Protein AF-A0A661G9D1-F1 (afdb_monomer)

Solvent-accessible surface area (backbone atoms only — not comparable to full-atom values): 2223 Å² total; per-residue (Å²): 132,93,77,90,44,62,76,38,76,46,79,38,61,60,32,89,50,69,69,31,28,52,54,47,57,55,42,45,75,49,48,29,47,76,48,77,82

Secondary structure (DSSP, 8-state):
---S-TT-EEEETTTTSHHHHHHHHHHHHTT-EEEE-

Sequence (37 aa):
MDRGVVGRTALVGAASRGLGRGCADALAKEGVALTLV

Mean predicted aligned error: 2.72 Å

pLDDT: mean 94.44, std 7.11, range [58.47, 98.0]

Structure (mmCIF, N/CA/C/O backbone):
data_AF-A0A661G9D1-F1
#
_entry.id   AF-A0A661G9D1-F1
#
loop_
_atom_s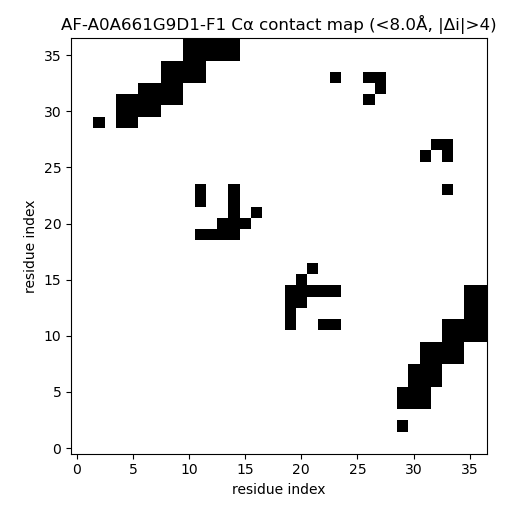ite.group_PDB
_atom_site.id
_atom_site.type_symbol
_atom_site.label_atom_id
_atom_site.label_alt_id
_atom_site.label_comp_id
_atom_site.label_asym_id
_atom_site.label_entity_id
_atom_site.label_seq_id
_atom_site.pdbx_PDB_ins_code
_atom_site.Cartn_x
_atom_site.Cartn_y
_atom_site.Cartn_z
_atom_site.occupancy
_atom_site.B_iso_or_equiv
_atom_site.auth_seq_id
_atom_site.auth_comp_id
_atom_site.auth_asym_id
_atom_site.auth_atom_id
_atom_site.pdbx_PDB_model_num
ATOM 1 N N . MET A 1 1 ? 3.727 -1.860 18.003 1.00 58.47 1 MET A N 1
ATOM 2 C CA . MET A 1 1 ? 3.722 -0.454 18.463 1.00 58.47 1 MET A CA 1
ATOM 3 C C . MET A 1 1 ? 2.552 0.213 17.776 1.00 58.47 1 MET A C 1
ATOM 5 O O . MET A 1 1 ? 2.375 -0.061 16.599 1.00 58.47 1 MET A O 1
ATOM 9 N N . ASP A 1 2 ? 1.756 1.016 18.475 1.00 78.31 2 ASP A N 1
ATOM 10 C CA . ASP A 1 2 ? 0.6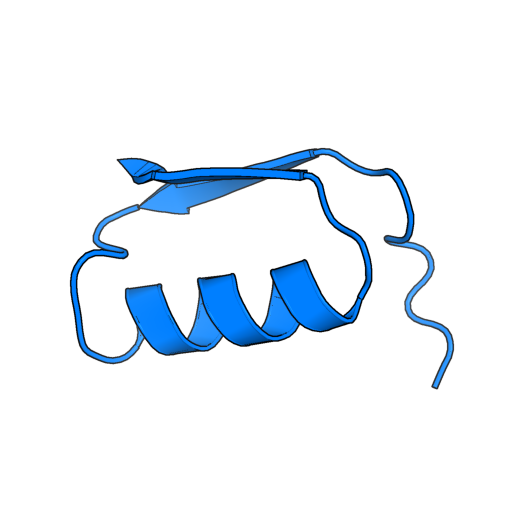48 1.735 17.839 1.00 78.31 2 ASP A CA 1
ATOM 11 C C . ASP A 1 2 ? 1.201 2.905 17.011 1.00 78.31 2 ASP A C 1
ATOM 13 O O . ASP A 1 2 ? 1.967 3.722 17.524 1.00 78.31 2 ASP A O 1
ATOM 17 N N . ARG A 1 3 ? 0.875 2.939 15.715 1.00 83.19 3 ARG A N 1
ATOM 18 C CA . ARG A 1 3 ? 1.304 3.995 14.785 1.00 83.19 3 ARG A CA 1
ATOM 19 C C . ARG A 1 3 ? 0.185 4.976 14.423 1.00 83.19 3 ARG A C 1
ATOM 21 O O . ARG A 1 3 ? 0.421 5.872 13.619 1.00 83.19 3 ARG A O 1
ATOM 28 N N . GLY A 1 4 ? -1.026 4.808 14.958 1.00 92.75 4 GLY A N 1
ATOM 29 C CA . GLY A 1 4 ? -2.177 5.672 14.673 1.00 92.75 4 GLY A CA 1
ATOM 30 C C . GLY A 1 4 ? -2.647 5.678 13.210 1.00 92.75 4 GLY A C 1
ATOM 31 O O . GLY A 1 4 ? -3.295 6.630 12.774 1.00 92.75 4 GLY A O 1
ATOM 32 N N . VAL A 1 5 ? -2.295 4.656 12.419 1.00 94.00 5 VAL A N 1
ATOM 33 C CA . VAL A 1 5 ? -2.637 4.571 10.982 1.00 94.00 5 VAL A CA 1
ATOM 34 C C . VAL A 1 5 ? -3.660 3.486 10.644 1.00 94.00 5 VAL A C 1
ATOM 36 O O . VAL A 1 5 ? -4.081 3.398 9.493 1.00 94.00 5 VAL A O 1
ATOM 39 N N . VAL A 1 6 ? -4.101 2.704 11.630 1.00 94.50 6 VAL A N 1
ATOM 40 C CA . VAL A 1 6 ? -5.113 1.652 11.452 1.00 94.50 6 VAL A CA 1
ATOM 41 C C . VAL A 1 6 ? -6.378 2.239 10.818 1.00 94.50 6 VAL A C 1
ATOM 43 O O . VAL A 1 6 ? -6.892 3.262 11.271 1.00 94.50 6 VAL A O 1
ATOM 46 N N . GLY A 1 7 ? -6.871 1.610 9.748 1.00 93.31 7 GLY A N 1
ATOM 47 C CA . GLY A 1 7 ? -8.082 2.037 9.040 1.00 93.31 7 GLY A CA 1
ATOM 48 C C . GLY A 1 7 ? -7.911 3.266 8.139 1.00 93.31 7 GLY A C 1
ATOM 49 O O . GLY A 1 7 ? -8.875 3.689 7.500 1.00 93.31 7 GLY A O 1
ATOM 50 N N . ARG A 1 8 ? -6.707 3.847 8.042 1.00 96.31 8 ARG A N 1
ATOM 51 C CA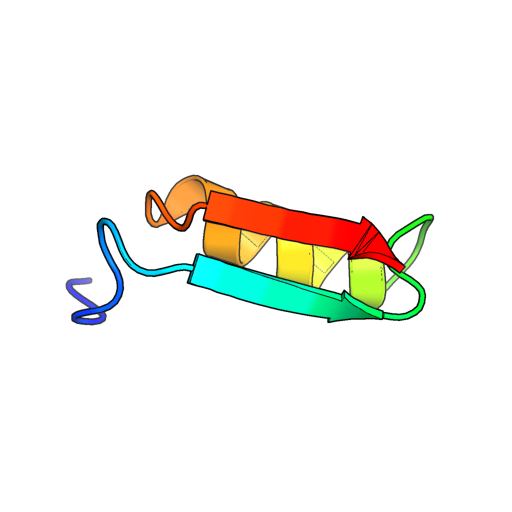 . ARG A 1 8 ? -6.421 4.921 7.077 1.00 96.31 8 ARG A CA 1
ATOM 52 C C . ARG A 1 8 ? -6.205 4.354 5.673 1.00 96.31 8 ARG A C 1
ATOM 54 O O . ARG A 1 8 ? -6.020 3.156 5.487 1.00 96.31 8 ARG A O 1
ATOM 61 N N . THR A 1 9 ? -6.215 5.237 4.676 1.00 97.12 9 THR A N 1
ATOM 62 C CA . THR A 1 9 ? -5.892 4.908 3.279 1.00 97.12 9 THR A CA 1
ATOM 63 C C . THR A 1 9 ? -4.553 5.530 2.882 1.00 97.12 9 THR A C 1
ATOM 65 O O . THR A 1 9 ? -4.281 6.672 3.258 1.00 97.12 9 THR A O 1
ATOM 68 N N . ALA A 1 10 ? -3.725 4.808 2.123 1.00 96.94 10 ALA A N 1
ATOM 69 C CA . ALA A 1 10 ? -2.443 5.296 1.615 1.00 96.94 10 ALA A CA 1
ATOM 70 C C . ALA A 1 10 ? -2.214 4.928 0.139 1.00 96.94 10 ALA A C 1
ATOM 72 O O . ALA A 1 10 ? -2.611 3.860 -0.325 1.00 96.94 10 ALA A O 1
ATOM 73 N N . LEU A 1 11 ? -1.533 5.818 -0.585 1.00 9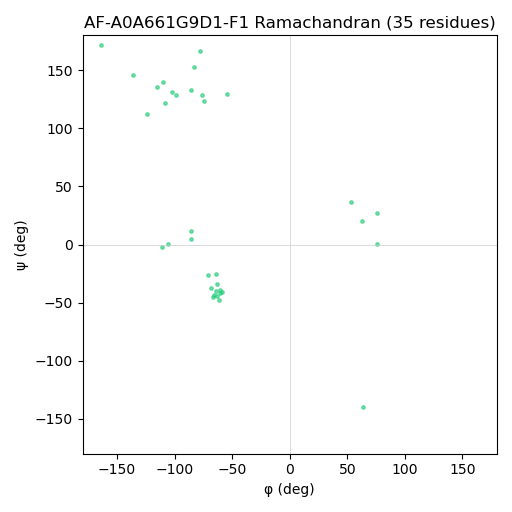7.31 11 LEU A N 1
ATOM 74 C CA . LEU A 1 11 ? -1.053 5.592 -1.947 1.00 97.31 11 LEU A CA 1
ATOM 75 C C . LEU A 1 11 ? 0.429 5.206 -1.897 1.00 97.31 11 LEU A C 1
ATOM 77 O O . LEU A 1 11 ? 1.226 5.935 -1.305 1.00 97.31 11 LEU A O 1
ATOM 81 N N . VAL A 1 12 ? 0.808 4.104 -2.544 1.00 96.75 12 VAL A N 1
ATOM 82 C CA . VAL A 1 12 ? 2.217 3.705 -2.676 1.00 96.75 12 VAL A CA 1
ATOM 83 C C . VAL A 1 12 ? 2.565 3.536 -4.151 1.00 96.75 12 VAL A C 1
ATOM 85 O O . VAL A 1 12 ? 2.071 2.626 -4.813 1.00 96.75 12 VAL A O 1
ATOM 88 N N . GLY A 1 13 ? 3.423 4.424 -4.657 1.00 95.75 13 GLY A N 1
ATOM 89 C CA . GLY A 1 13 ? 3.919 4.375 -6.031 1.00 95.75 13 GLY A CA 1
ATOM 90 C C . GLY A 1 13 ? 5.093 3.415 -6.216 1.00 95.75 13 GLY A C 1
ATOM 91 O O . GLY A 1 13 ? 5.862 3.170 -5.283 1.00 95.75 13 GLY A O 1
ATOM 92 N N . ALA A 1 14 ? 5.237 2.882 -7.429 1.00 96.06 14 ALA A N 1
ATOM 93 C CA . ALA A 1 14 ? 6.251 1.902 -7.811 1.00 96.06 14 ALA A CA 1
ATOM 94 C C . ALA A 1 14 ? 6.276 0.668 -6.883 1.00 96.06 14 ALA A C 1
ATOM 96 O O . ALA A 1 14 ? 7.330 0.102 -6.586 1.00 96.06 14 ALA A O 1
ATOM 97 N N . ALA A 1 15 ? 5.103 0.225 -6.420 1.00 97.31 15 ALA A N 1
ATOM 98 C CA . ALA A 1 15 ? 4.979 -0.825 -5.405 1.00 97.31 15 ALA A CA 1
ATOM 99 C C . ALA A 1 15 ? 4.989 -2.262 -5.959 1.00 97.31 15 ALA A C 1
ATOM 101 O O . ALA A 1 15 ? 4.694 -3.218 -5.239 1.00 97.31 15 ALA A O 1
ATOM 102 N N . SER A 1 16 ? 5.334 -2.437 -7.236 1.00 95.56 16 SER A N 1
ATOM 103 C CA . SER A 1 16 ? 5.358 -3.751 -7.885 1.00 95.56 16 SER A CA 1
ATOM 104 C C . SER A 1 16 ? 6.501 -4.644 -7.392 1.00 95.56 16 SER A C 1
ATOM 106 O O . SER A 1 16 ? 6.380 -5.866 -7.443 1.00 95.56 16 SER A O 1
ATOM 108 N N . ARG A 1 17 ? 7.609 -4.060 -6.910 1.00 96.81 17 ARG A N 1
ATOM 109 C CA . ARG A 1 17 ? 8.784 -4.776 -6.380 1.00 96.81 17 ARG A CA 1
ATOM 110 C C . ARG A 1 17 ? 9.700 -3.863 -5.562 1.00 96.81 17 ARG A C 1
ATOM 112 O O . ARG A 1 17 ? 9.529 -2.647 -5.535 1.00 96.81 17 ARG A O 1
ATOM 119 N N . GLY A 1 18 ? 10.696 -4.462 -4.910 1.00 97.19 18 GLY A N 1
ATOM 120 C CA . GLY A 1 18 ? 11.733 -3.738 -4.176 1.00 97.19 18 GLY A CA 1
ATOM 121 C C . GLY A 1 18 ? 11.178 -2.936 -3.000 1.00 97.19 18 GLY A C 1
ATOM 122 O O . GLY A 1 18 ? 10.292 -3.396 -2.279 1.00 97.19 18 GLY A O 1
ATOM 123 N N . LEU A 1 19 ? 11.708 -1.729 -2.810 1.00 97.31 19 LEU A N 1
ATOM 124 C CA . LEU A 1 19 ? 11.370 -0.886 -1.661 1.00 97.31 19 LEU A CA 1
ATOM 125 C C . LEU A 1 19 ? 9.900 -0.458 -1.650 1.00 97.31 19 LEU A C 1
ATOM 127 O O . LEU A 1 19 ? 9.276 -0.512 -0.595 1.00 97.31 19 LEU A O 1
ATOM 131 N N . GLY A 1 20 ? 9.323 -0.112 -2.806 1.00 96.88 20 GLY A N 1
ATOM 132 C CA . GLY A 1 20 ? 7.906 0.259 -2.893 1.00 96.88 20 GLY A CA 1
ATOM 133 C C . GLY A 1 20 ? 6.994 -0.866 -2.399 1.00 96.88 20 GLY A C 1
ATOM 134 O O . GLY A 1 20 ? 6.062 -0.625 -1.631 1.00 96.88 20 GLY A O 1
ATOM 135 N N . ARG A 1 21 ? 7.320 -2.117 -2.751 1.00 97.44 21 ARG A N 1
ATOM 136 C CA . ARG A 1 21 ? 6.597 -3.291 -2.250 1.00 97.44 21 ARG A CA 1
ATOM 137 C 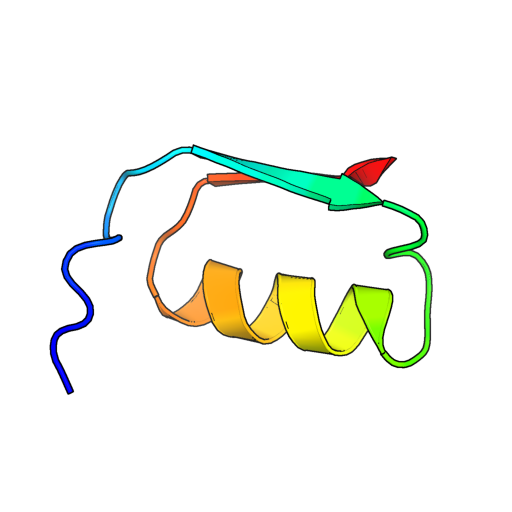C . ARG A 1 21 ? 6.776 -3.477 -0.743 1.00 97.44 21 ARG A C 1
ATOM 139 O O . ARG A 1 21 ? 5.797 -3.726 -0.048 1.00 97.44 21 ARG A O 1
ATOM 146 N N . GLY A 1 22 ? 7.998 -3.313 -0.237 1.00 98.00 22 GLY A N 1
ATOM 147 C CA . GLY A 1 22 ? 8.281 -3.405 1.197 1.00 98.00 22 GLY A CA 1
ATOM 148 C C . GLY A 1 22 ? 7.511 -2.370 2.024 1.00 98.00 22 GLY A C 1
ATOM 149 O O . GLY A 1 22 ? 6.946 -2.710 3.063 1.00 98.00 22 GLY A O 1
ATOM 150 N N . CYS A 1 23 ? 7.421 -1.130 1.537 1.00 96.44 23 CYS A N 1
ATOM 151 C CA . CYS A 1 23 ? 6.626 -0.074 2.164 1.00 96.44 23 CYS A CA 1
ATOM 152 C C . CYS A 1 23 ? 5.130 -0.417 2.179 1.00 96.44 23 CYS A C 1
ATOM 154 O O . CYS A 1 23 ? 4.479 -0.261 3.212 1.00 96.44 23 CYS A O 1
ATOM 156 N N . ALA A 1 24 ? 4.595 -0.925 1.064 1.00 97.69 24 ALA A N 1
ATOM 157 C CA . ALA A 1 24 ? 3.208 -1.374 0.988 1.00 97.69 24 ALA A CA 1
ATOM 158 C C . ALA A 1 24 ? 2.930 -2.524 1.973 1.00 97.69 24 ALA A C 1
ATOM 160 O O . ALA A 1 24 ? 1.989 -2.443 2.757 1.00 97.69 24 ALA A O 1
ATOM 161 N N . ASP A 1 25 ? 3.780 -3.553 2.015 1.00 97.44 25 ASP A N 1
ATOM 162 C CA . ASP A 1 25 ? 3.596 -4.686 2.930 1.00 97.44 25 ASP A CA 1
ATOM 163 C C . ASP A 1 25 ? 3.682 -4.259 4.408 1.00 97.44 25 ASP A C 1
ATOM 165 O O . ASP A 1 25 ? 2.969 -4.801 5.254 1.00 97.44 25 ASP A O 1
ATOM 169 N N . ALA A 1 26 ? 4.522 -3.275 4.741 1.00 96.56 26 ALA A N 1
ATOM 170 C CA . ALA A 1 26 ? 4.599 -2.733 6.096 1.00 96.56 26 ALA A CA 1
ATOM 171 C C . ALA A 1 26 ? 3.311 -1.993 6.496 1.00 96.56 26 ALA A C 1
ATOM 173 O O . ALA A 1 26 ? 2.799 -2.224 7.587 1.00 96.56 26 ALA A O 1
ATOM 174 N N . LEU A 1 27 ? 2.763 -1.150 5.616 1.00 96.31 27 LEU A N 1
ATOM 175 C CA . LEU A 1 27 ? 1.517 -0.421 5.875 1.00 96.31 27 LEU A CA 1
ATOM 176 C C . LEU A 1 27 ? 0.299 -1.355 5.926 1.00 96.31 27 LEU A C 1
ATOM 178 O O . LEU A 1 27 ? -0.572 -1.182 6.775 1.00 96.31 27 LEU A O 1
ATOM 182 N N . ALA A 1 28 ? 0.256 -2.381 5.073 1.00 95.88 28 ALA A N 1
ATOM 183 C CA . ALA A 1 28 ? -0.816 -3.374 5.083 1.00 95.88 28 ALA A CA 1
ATOM 184 C C . ALA A 1 28 ? -0.886 -4.129 6.422 1.00 95.88 28 ALA A C 1
ATOM 186 O O . ALA A 1 28 ? -1.975 -4.365 6.942 1.00 95.88 28 ALA A O 1
ATOM 187 N N . LYS A 1 29 ? 0.270 -4.455 7.022 1.00 96.25 29 LYS A N 1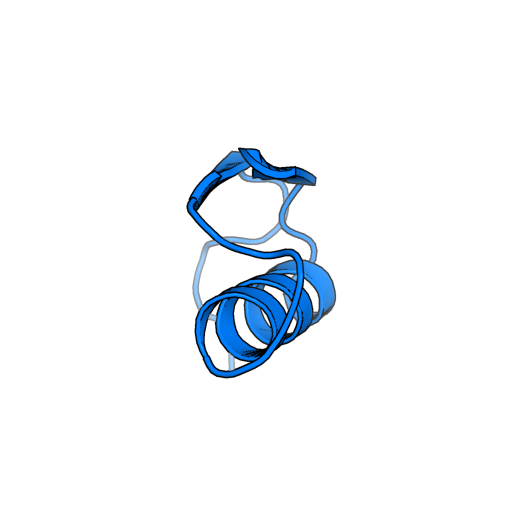
ATOM 188 C CA . LYS A 1 29 ? 0.345 -5.093 8.353 1.00 96.25 29 LYS A CA 1
ATOM 189 C C . LYS A 1 29 ? -0.203 -4.214 9.476 1.00 96.25 29 LYS A C 1
ATOM 191 O O . LYS A 1 29 ? -0.651 -4.741 10.486 1.00 96.25 29 LYS A O 1
ATOM 196 N N . GLU A 1 30 ? -0.188 -2.899 9.289 1.00 95.19 30 GLU A N 1
ATOM 197 C CA . GLU A 1 30 ? -0.778 -1.929 10.216 1.00 95.19 30 GLU A CA 1
ATOM 198 C C . GLU A 1 30 ? -2.281 -1.704 9.947 1.00 95.19 30 GLU A C 1
ATOM 200 O O . GLU 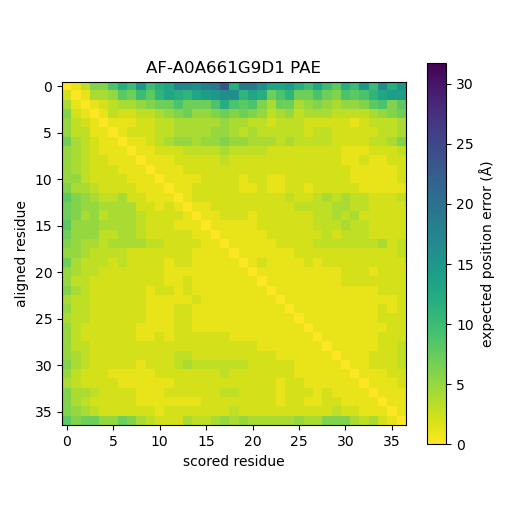A 1 30 ? -2.895 -0.843 10.568 1.00 95.19 30 GLU A O 1
ATOM 205 N N . GLY A 1 31 ? -2.900 -2.445 9.017 1.00 94.81 31 GLY A N 1
ATOM 206 C CA . GLY A 1 31 ? -4.327 -2.319 8.704 1.00 94.81 31 GLY A CA 1
ATOM 207 C C . GLY A 1 31 ? -4.677 -1.085 7.868 1.00 94.81 31 GLY A C 1
ATOM 208 O O . GLY A 1 31 ? -5.790 -0.568 7.969 1.00 94.81 31 GLY A O 1
ATOM 209 N N . VAL A 1 32 ? -3.728 -0.590 7.069 1.00 97.50 32 VAL A N 1
ATOM 210 C CA . VAL A 1 32 ? -3.937 0.522 6.132 1.00 97.50 32 VAL A CA 1
ATOM 211 C C . VAL A 1 32 ? -4.488 -0.016 4.808 1.00 97.50 32 VAL A C 1
ATOM 213 O O . VAL A 1 32 ? -3.950 -0.972 4.249 1.00 97.50 32 VAL A O 1
ATOM 216 N N . ALA A 1 33 ? -5.530 0.619 4.269 1.00 97.69 33 ALA A N 1
ATOM 217 C CA . ALA A 1 33 ? -6.033 0.343 2.925 1.00 97.69 33 ALA A CA 1
ATOM 218 C C . ALA A 1 33 ? -5.110 0.979 1.873 1.00 97.69 33 ALA A 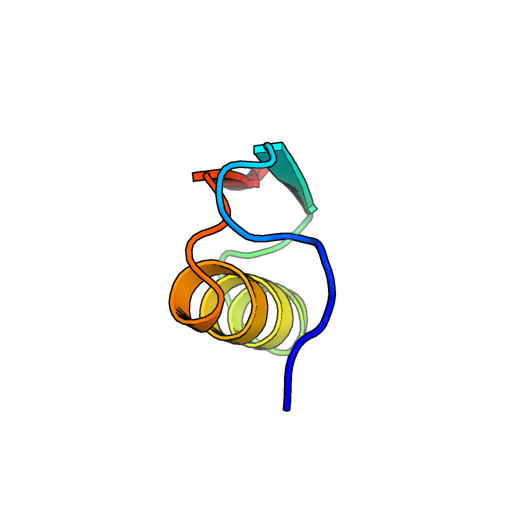C 1
ATOM 220 O O . ALA A 1 33 ? -4.789 2.164 1.965 1.00 97.69 33 ALA A O 1
ATOM 221 N N . LEU A 1 34 ? -4.669 0.212 0.876 1.00 97.62 34 LEU A N 1
ATOM 222 C CA . LEU A 1 34 ? -3.632 0.656 -0.059 1.00 97.62 34 LEU A CA 1
ATOM 223 C C . LEU A 1 34 ? -4.144 0.780 -1.492 1.00 97.62 34 LEU A C 1
ATOM 225 O O . LEU A 1 34 ? -4.761 -0.146 -2.014 1.00 97.62 34 LEU A O 1
ATOM 229 N N . THR A 1 35 ? -3.771 1.879 -2.145 1.00 97.88 35 THR A N 1
ATOM 230 C CA . THR A 1 35 ? -3.825 2.032 -3.603 1.00 97.88 35 THR A CA 1
ATOM 231 C C . THR A 1 35 ? -2.399 2.009 -4.140 1.00 97.88 35 THR A C 1
ATOM 233 O O . THR A 1 35 ? -1.566 2.821 -3.735 1.00 97.88 35 THR A O 1
ATOM 236 N N . LEU A 1 36 ? -2.102 1.069 -5.037 1.00 97.25 36 LEU A N 1
ATOM 237 C CA . LEU A 1 36 ? -0.772 0.909 -5.626 1.00 97.25 36 LEU A CA 1
ATOM 238 C C . LEU A 1 36 ? -0.764 1.491 -7.042 1.00 97.25 36 LEU A C 1
ATOM 240 O O . LEU A 1 36 ? -1.662 1.175 -7.824 1.00 97.25 36 LEU A O 1
ATOM 244 N N . VAL A 1 37 ? 0.238 2.319 -7.353 1.00 92.56 37 VAL A N 1
ATOM 245 C CA . VAL A 1 37 ? 0.425 2.958 -8.674 1.00 92.56 37 VAL A CA 1
ATOM 246 C C . VAL A 1 37 ? 1.818 2.740 -9.239 1.00 92.56 37 VAL A C 1
ATOM 248 O O . VAL A 1 37 ? 2.753 2.467 -8.450 1.00 92.56 37 VAL A O 1
#

Nearest PDB structures (foldseek):
  3lls-assembly1_A  TM=9.074E-01  e=1.746E-01  Mycobacterium tuberculosis H37Ra
  3q6i-assembly1_B  TM=9.037E-01  e=2.885E-01  Mycobacterium tuberculosis H37Rv
  4h15-assembly1_B  TM=9.384E-01  e=6.349E-01  Sinorhizobium meliloti 1021
  7ll6-assembly1_A-2  TM=8.038E-01  e=7.872E-01  Brucella suis ATCC 23445
  8du0-assembly1_A  TM=8.076E-01  e=1.613E+00  Brucella ovis

Radius of gyration: 9.53 Å; Cα conta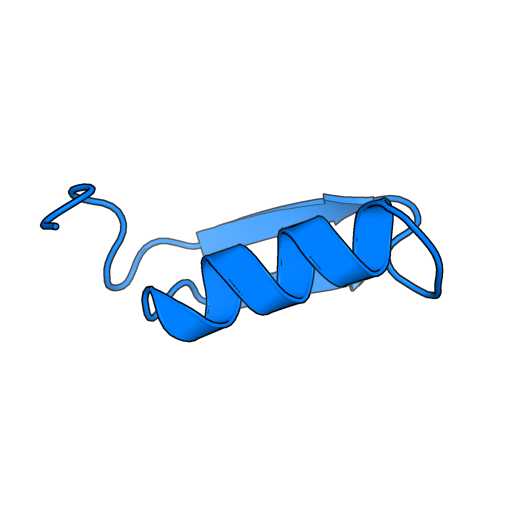cts (8 Å, |Δi|>4): 53; chains: 1; bounding box: 20×11×27 Å

Foldseek 3Di:
DQPVQAPAEDEQEPCPDDPSVVVVVVSVVSNYHYDYD